Protein AF-A0A0Q6ZUS2-F1 (afdb_monomer_lite)

Radius of gyration: 20.9 Å; chains: 1; bounding box: 46×28×70 Å

Structure (mmCIF, N/CA/C/O backbone):
data_AF-A0A0Q6ZUS2-F1
#
_entry.id   AF-A0A0Q6ZUS2-F1
#
loop_
_atom_site.group_PDB
_atom_site.id
_atom_site.type_symbol
_atom_site.label_atom_id
_atom_site.label_alt_id
_atom_site.label_comp_id
_atom_site.label_asym_id
_atom_site.label_entity_id
_atom_site.label_seq_id
_atom_site.pdbx_PDB_ins_code
_atom_site.Cartn_x
_atom_site.Cartn_y
_atom_site.Cartn_z
_atom_site.occupancy
_atom_site.B_iso_or_equiv
_atom_site.auth_seq_id
_atom_site.auth_comp_id
_atom_site.auth_asym_id
_atom_site.auth_atom_id
_atom_site.pdbx_PDB_model_num
ATOM 1 N N . MET A 1 1 ? -27.053 -0.393 -24.699 1.00 38.81 1 MET A N 1
ATOM 2 C CA . MET A 1 1 ? -27.002 -0.123 -26.156 1.00 38.81 1 MET A CA 1
ATOM 3 C C . MET A 1 1 ? -26.384 -1.321 -26.871 1.00 38.81 1 MET A C 1
ATOM 5 O O . MET A 1 1 ? -25.367 -1.801 -26.380 1.00 38.81 1 MET A O 1
ATOM 9 N N . PRO A 1 2 ? -26.961 -1.830 -27.975 1.00 37.06 2 PRO A N 1
ATOM 10 C CA . PRO A 1 2 ? -26.381 -2.947 -28.718 1.00 37.06 2 PRO A CA 1
ATOM 11 C C . PRO A 1 2 ? -25.260 -2.447 -29.647 1.00 37.06 2 PRO A C 1
ATOM 13 O O . PRO A 1 2 ? -25.423 -1.448 -30.347 1.00 37.06 2 PRO A O 1
ATOM 16 N N . ARG A 1 3 ? -24.101 -3.117 -29.634 1.00 40.72 3 ARG A N 1
ATOM 17 C CA . ARG A 1 3 ? -22.933 -2.758 -30.458 1.00 40.72 3 ARG A CA 1
ATOM 18 C C . ARG A 1 3 ? -23.213 -3.073 -31.937 1.00 40.72 3 ARG A C 1
ATOM 20 O O . ARG A 1 3 ? -23.544 -4.211 -32.267 1.00 40.72 3 ARG A O 1
ATOM 27 N N . ARG A 1 4 ? -23.064 -2.085 -32.831 1.00 40.31 4 ARG A N 1
ATOM 28 C CA . ARG A 1 4 ? -23.103 -2.298 -34.291 1.00 40.31 4 ARG A CA 1
ATOM 29 C C . ARG A 1 4 ? -21.879 -3.116 -34.715 1.00 40.31 4 ARG A C 1
ATOM 31 O O . ARG A 1 4 ? -20.753 -2.709 -34.446 1.00 40.31 4 ARG A O 1
ATOM 38 N N . LYS A 1 5 ? -22.099 -4.249 -35.388 1.00 39.75 5 LYS A N 1
ATOM 39 C CA . LYS A 1 5 ? -21.041 -5.015 -36.062 1.00 39.75 5 LYS A CA 1
ATOM 40 C C . LYS A 1 5 ? -20.653 -4.276 -37.345 1.00 39.75 5 LYS A C 1
ATOM 42 O O . LYS A 1 5 ? -21.473 -4.179 -38.252 1.00 39.75 5 LYS A O 1
ATOM 47 N N . VAL A 1 6 ? -19.433 -3.751 -37.425 1.00 43.94 6 VAL A N 1
ATOM 48 C CA . VAL A 1 6 ? -18.873 -3.237 -38.684 1.00 43.94 6 VAL A CA 1
ATOM 49 C C . VAL A 1 6 ? -18.300 -4.427 -39.448 1.00 43.94 6 VAL A C 1
ATOM 51 O O . VAL A 1 6 ? -17.467 -5.159 -38.919 1.00 43.94 6 VAL A O 1
ATOM 54 N N . THR A 1 7 ? -18.799 -4.672 -40.657 1.00 37.12 7 THR A N 1
ATOM 55 C CA . THR A 1 7 ? -18.337 -5.756 -41.537 1.00 37.12 7 THR A CA 1
ATOM 56 C C . THR A 1 7 ? -17.416 -5.149 -42.590 1.00 37.12 7 THR A C 1
ATOM 58 O O . THR A 1 7 ? -17.855 -4.286 -43.345 1.00 37.12 7 THR A O 1
ATOM 61 N N . TYR A 1 8 ? -16.152 -5.570 -42.641 1.00 42.75 8 TYR A N 1
ATOM 62 C CA . TYR A 1 8 ? -15.254 -5.237 -43.751 1.00 42.75 8 TYR A CA 1
ATOM 63 C C . TYR A 1 8 ? -15.245 -6.390 -44.765 1.00 42.75 8 TYR A C 1
ATOM 65 O O . TYR A 1 8 ? -15.313 -7.552 -44.352 1.00 42.75 8 TYR A O 1
ATOM 73 N N . PRO A 1 9 ? -15.187 -6.107 -46.079 1.00 36.66 9 PRO A N 1
ATOM 74 C CA . PRO A 1 9 ? -15.181 -7.148 -47.098 1.00 36.66 9 PRO A CA 1
ATOM 75 C C . PRO A 1 9 ? -13.858 -7.926 -47.086 1.00 36.66 9 PRO A C 1
ATOM 77 O O . PRO A 1 9 ? -12.781 -7.354 -46.919 1.00 36.66 9 PRO A O 1
ATOM 80 N N . ALA A 1 10 ? -13.947 -9.243 -47.274 1.00 45.72 10 ALA A N 1
ATOM 81 C CA . ALA A 1 10 ? -12.791 -10.127 -47.370 1.00 45.72 10 ALA A CA 1
ATOM 82 C C . ALA A 1 10 ? -11.994 -9.846 -48.657 1.00 45.72 10 ALA A C 1
ATOM 84 O O . ALA A 1 10 ? -12.558 -9.851 -49.751 1.00 45.72 10 ALA A O 1
ATOM 85 N N . VAL A 1 11 ? -10.679 -9.644 -48.540 1.00 47.72 11 VAL A N 1
ATOM 86 C CA . VAL A 1 11 ? -9.771 -9.579 -49.694 1.00 47.72 11 VAL A CA 1
ATOM 87 C C . VAL A 1 11 ? -9.253 -10.989 -49.967 1.00 47.72 11 VAL A C 1
ATOM 89 O O . VAL A 1 11 ? -8.512 -11.556 -49.166 1.00 47.72 11 VAL A O 1
ATOM 92 N N . VAL A 1 12 ? -9.665 -11.574 -51.091 1.00 42.97 12 VAL A N 1
ATOM 93 C CA . VAL A 1 12 ? -9.244 -12.918 -51.503 1.00 42.97 12 VAL A CA 1
ATOM 94 C C . VAL A 1 12 ? -7.899 -12.820 -52.224 1.00 42.97 12 VAL A C 1
ATOM 96 O O . VAL A 1 12 ? -7.842 -12.473 -53.401 1.00 42.97 12 VAL A O 1
ATOM 99 N N . ALA A 1 13 ? -6.809 -13.149 -51.532 1.00 44.03 13 ALA A N 1
ATOM 100 C CA . ALA A 1 13 ? -5.510 -13.386 -52.153 1.00 44.03 13 ALA A CA 1
ATOM 101 C C . ALA A 1 13 ? -5.221 -14.895 -52.151 1.00 44.03 13 ALA A C 1
ATOM 103 O O . ALA A 1 13 ? -5.004 -15.492 -51.105 1.00 44.03 13 ALA A O 1
ATOM 104 N N . LYS A 1 14 ? -5.289 -15.493 -53.348 1.00 49.94 14 LYS A N 1
ATOM 105 C CA . LYS A 1 14 ? -4.802 -16.828 -53.747 1.00 49.94 14 LYS A CA 1
ATOM 106 C C . LYS A 1 14 ? -4.610 -17.865 -52.619 1.00 49.94 14 LYS A C 1
ATOM 108 O O . LYS A 1 14 ? -3.542 -17.974 -52.032 1.00 49.94 14 LYS A O 1
ATOM 113 N N . GLY A 1 15 ? -5.609 -18.735 -52.462 1.00 48.75 15 GLY A N 1
ATOM 114 C CA . GLY A 1 15 ? -5.396 -20.144 -52.102 1.00 48.75 15 GLY A CA 1
ATOM 115 C C . GLY A 1 15 ? -5.314 -20.516 -50.622 1.00 48.75 15 GLY A C 1
ATOM 116 O O . GLY A 1 15 ? -5.390 -21.705 -50.327 1.00 48.75 15 GLY A O 1
ATOM 117 N N . THR A 1 16 ? -5.256 -19.559 -49.697 1.00 47.31 16 THR A N 1
ATOM 118 C CA . THR A 1 16 ? -5.258 -19.858 -48.256 1.00 47.31 16 THR A CA 1
ATOM 119 C C . THR A 1 16 ? -6.341 -19.040 -47.564 1.00 47.31 16 THR A C 1
ATOM 121 O O . THR A 1 16 ? -6.352 -17.814 -47.642 1.00 47.31 16 THR A O 1
ATOM 124 N N . VAL A 1 17 ? -7.283 -19.712 -46.897 1.00 44.56 17 VAL A N 1
ATOM 125 C CA . VAL A 1 17 ? -8.293 -19.046 -46.065 1.00 44.56 17 VAL A CA 1
ATOM 126 C C . VAL A 1 17 ? -7.604 -18.548 -44.795 1.00 44.56 17 VAL A C 1
ATOM 128 O O . VAL A 1 17 ? -7.441 -19.295 -43.835 1.00 44.56 17 VAL A O 1
ATOM 131 N N . THR A 1 18 ? -7.188 -17.285 -44.782 1.00 45.22 18 THR A N 1
ATOM 132 C CA . THR A 1 18 ? -6.753 -16.618 -43.551 1.00 45.22 18 THR A CA 1
ATOM 133 C C . THR A 1 18 ? -7.994 -16.093 -42.842 1.00 45.22 18 THR A C 1
ATOM 135 O O . THR A 1 18 ? -8.557 -15.075 -43.237 1.00 45.22 18 THR A O 1
ATOM 138 N N . ILE A 1 19 ? -8.452 -16.803 -41.812 1.00 52.16 19 ILE A N 1
ATOM 139 C CA . ILE A 1 19 ? -9.479 -16.291 -40.899 1.00 52.16 19 ILE A CA 1
ATOM 140 C C . ILE A 1 19 ? -8.796 -15.226 -40.027 1.00 52.16 19 ILE A C 1
ATOM 142 O O . ILE A 1 19 ? -7.888 -15.580 -39.273 1.00 52.16 19 ILE A O 1
ATOM 146 N N . PRO A 1 20 ? -9.167 -13.934 -40.102 1.00 44.09 20 PRO A N 1
ATOM 147 C CA . PRO A 1 20 ? -8.607 -12.945 -39.196 1.00 44.09 20 PRO A CA 1
ATOM 148 C C . PRO A 1 20 ? -9.150 -13.225 -37.792 1.00 44.09 20 PRO A C 1
ATOM 150 O O . PRO A 1 20 ? -10.345 -13.082 -37.529 1.00 44.09 20 PRO A O 1
ATOM 153 N N . MET A 1 21 ? -8.267 -13.655 -36.891 1.00 43.50 21 MET A N 1
ATOM 154 C CA . MET A 1 21 ? -8.553 -13.705 -35.462 1.00 43.50 21 MET A CA 1
ATOM 155 C C . MET A 1 21 ? -8.947 -12.296 -35.012 1.00 43.50 21 MET A C 1
ATOM 157 O O . MET A 1 21 ? -8.154 -11.362 -35.103 1.00 43.50 21 MET A O 1
ATOM 161 N N . MET A 1 22 ? -10.187 -12.135 -34.548 1.00 44.47 22 MET A N 1
ATOM 162 C CA . MET A 1 22 ? -10.619 -10.925 -33.857 1.00 44.47 22 MET A CA 1
ATOM 163 C C . MET A 1 22 ? -9.768 -10.771 -32.594 1.00 44.47 22 MET A C 1
ATOM 165 O O . MET A 1 22 ? -9.993 -11.457 -31.599 1.00 44.47 22 MET A O 1
ATOM 169 N N . HIS A 1 23 ? -8.786 -9.879 -32.618 1.00 41.81 23 HIS A N 1
ATOM 170 C CA . HIS A 1 23 ? -8.201 -9.356 -31.393 1.00 41.81 23 HIS A CA 1
ATOM 171 C C . HIS A 1 23 ? -8.954 -8.082 -31.039 1.00 41.81 23 HIS A C 1
ATOM 173 O O . HIS A 1 23 ? -8.892 -7.069 -31.728 1.00 41.81 23 HIS A O 1
ATOM 179 N N . SER A 1 24 ? -9.754 -8.188 -29.982 1.00 43.47 24 SER A N 1
ATOM 180 C CA . SER A 1 24 ? -10.349 -7.042 -29.316 1.00 43.47 24 SER A CA 1
ATOM 181 C C . SER A 1 24 ? -9.221 -6.268 -28.637 1.00 43.47 24 SER A C 1
ATOM 183 O O . SER A 1 24 ? -8.763 -6.666 -27.571 1.00 43.47 24 SER A O 1
ATOM 185 N N . GLU A 1 25 ? -8.772 -5.159 -29.226 1.00 45.97 25 GLU A N 1
ATOM 186 C CA . GLU A 1 25 ? -7.827 -4.202 -28.615 1.00 45.97 25 GLU A CA 1
ATOM 187 C C . GLU A 1 25 ? -8.452 -3.407 -27.442 1.00 45.97 25 GLU A C 1
ATOM 189 O O . GLU A 1 25 ? -8.115 -2.254 -27.196 1.00 45.97 25 GLU A O 1
ATOM 194 N N . SER A 1 26 ? -9.386 -4.006 -26.696 1.00 47.47 26 SER A N 1
ATOM 195 C CA . SER A 1 26 ? -10.053 -3.379 -25.549 1.00 47.47 26 SER A CA 1
ATOM 196 C C . SER A 1 26 ? -9.791 -4.060 -24.207 1.00 47.47 26 SER A C 1
ATOM 198 O O . SER A 1 26 ? -10.501 -3.744 -23.261 1.00 47.47 26 SER A O 1
ATOM 200 N N . ASP A 1 27 ? -8.811 -4.961 -24.104 1.00 45.38 27 ASP A N 1
ATOM 201 C CA . ASP A 1 27 ? -8.457 -5.628 -22.842 1.00 45.38 27 ASP A CA 1
ATOM 202 C C . ASP A 1 27 ? -6.946 -5.548 -22.576 1.00 45.38 27 ASP A C 1
ATOM 204 O O . ASP A 1 27 ? -6.287 -6.536 -22.272 1.00 45.38 27 ASP A O 1
ATOM 208 N N . THR A 1 28 ? -6.362 -4.348 -22.631 1.00 42.94 28 THR A N 1
ATOM 209 C CA . THR A 1 28 ? -4.995 -4.074 -22.131 1.00 42.94 28 THR A CA 1
ATOM 210 C C . THR A 1 28 ? -4.883 -4.156 -20.599 1.00 42.94 28 THR A C 1
ATOM 212 O O . THR A 1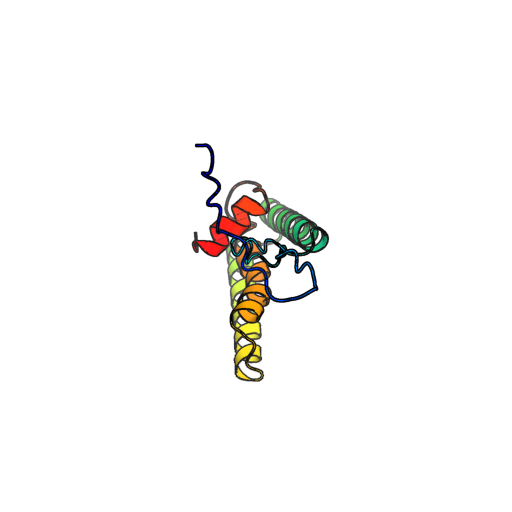 28 ? -4.061 -3.488 -19.976 1.00 42.94 28 THR A O 1
ATOM 215 N N . MET A 1 29 ? -5.704 -4.995 -19.974 1.00 46.50 29 MET A N 1
ATOM 216 C CA . MET A 1 29 ? -5.495 -5.492 -18.630 1.00 46.50 29 MET A CA 1
ATOM 217 C C . MET A 1 29 ? -4.663 -6.768 -18.783 1.00 46.50 29 MET A C 1
ATOM 219 O O . MET A 1 29 ? -5.160 -7.775 -19.279 1.00 46.50 29 MET A O 1
ATOM 223 N N . ASN A 1 30 ? -3.410 -6.770 -18.321 1.00 51.28 30 ASN A N 1
ATOM 224 C CA . ASN A 1 30 ? -2.873 -8.028 -17.811 1.00 51.28 30 ASN A CA 1
ATOM 225 C C . ASN A 1 30 ? -3.727 -8.319 -16.580 1.00 51.28 30 ASN A C 1
ATOM 227 O O . ASN A 1 30 ? -3.457 -7.767 -15.515 1.00 51.28 30 ASN A O 1
ATOM 231 N N . THR A 1 31 ? -4.845 -9.029 -16.770 1.00 49.31 31 THR A N 1
ATOM 232 C CA . THR A 1 31 ? -5.663 -9.575 -15.688 1.00 49.31 31 THR A CA 1
ATOM 233 C C . THR A 1 31 ? -4.655 -10.234 -14.782 1.00 49.31 31 THR A C 1
ATOM 235 O O . THR A 1 31 ? -4.070 -11.249 -15.168 1.00 49.31 31 THR A O 1
ATOM 238 N N . ALA A 1 32 ? -4.370 -9.603 -13.642 1.00 54.44 32 ALA A N 1
ATOM 239 C CA . ALA A 1 32 ? -3.625 -10.239 -12.584 1.00 54.44 32 ALA A CA 1
ATOM 240 C C . ALA A 1 32 ? -4.249 -11.625 -12.491 1.00 54.44 32 ALA A C 1
ATOM 242 O O . ALA A 1 32 ? -5.468 -11.733 -12.370 1.00 54.44 32 ALA A O 1
ATOM 243 N N . ASN A 1 33 ? -3.454 -12.663 -12.757 1.00 71.62 33 ASN A N 1
AT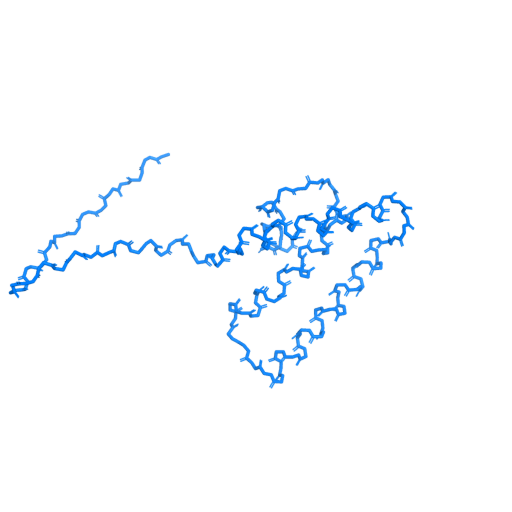OM 244 C CA . ASN A 1 33 ? -3.906 -14.048 -12.704 1.00 71.62 33 ASN A CA 1
ATOM 245 C C . ASN A 1 33 ? -4.909 -14.161 -11.537 1.00 71.62 33 ASN A C 1
ATOM 247 O O . ASN A 1 33 ? -4.556 -13.658 -10.475 1.00 71.62 33 ASN A O 1
ATOM 251 N N . PRO A 1 34 ? -6.133 -14.709 -11.682 1.00 81.62 34 PRO A N 1
ATOM 252 C CA . PRO A 1 34 ? -7.152 -14.667 -10.622 1.00 81.62 34 PRO A CA 1
ATOM 253 C C . PRO A 1 34 ? -6.641 -15.064 -9.222 1.00 81.62 34 PRO A C 1
ATOM 255 O O . PRO A 1 34 ? -7.165 -14.618 -8.204 1.00 81.62 34 PRO A O 1
ATOM 258 N N . GLN A 1 35 ? -5.564 -15.852 -9.166 1.00 86.31 35 GLN A N 1
ATOM 259 C CA . GLN A 1 35 ? -4.784 -16.135 -7.959 1.00 86.31 35 GLN A CA 1
ATOM 260 C C . GLN A 1 35 ? -4.185 -14.883 -7.284 1.00 86.31 35 GLN A C 1
ATOM 262 O O . GLN A 1 35 ? -4.295 -14.734 -6.071 1.00 86.31 35 GLN A O 1
ATOM 267 N N . LEU A 1 36 ? -3.570 -13.981 -8.048 1.00 89.88 36 LEU A N 1
ATOM 268 C CA . LEU A 1 36 ? -3.080 -12.679 -7.597 1.00 89.88 36 LEU A CA 1
ATOM 269 C C . LEU A 1 36 ? -4.223 -11.763 -7.151 1.00 89.88 36 LEU A C 1
ATOM 271 O O . LEU A 1 36 ? -4.090 -11.123 -6.114 1.00 89.88 36 LEU A O 1
ATOM 275 N N . GLU A 1 37 ? -5.357 -11.732 -7.863 1.00 90.75 37 GLU A N 1
ATOM 276 C CA . GLU A 1 37 ? -6.531 -10.966 -7.403 1.00 90.75 37 GLU A CA 1
ATOM 277 C C . GLU A 1 37 ? -6.991 -11.454 -6.022 1.00 90.75 37 GLU A C 1
ATOM 279 O O . GLU A 1 37 ? -7.168 -10.657 -5.098 1.00 90.75 37 GLU A O 1
ATOM 284 N N . GLY A 1 38 ? -7.112 -12.776 -5.857 1.00 93.12 38 GLY A N 1
ATOM 285 C CA . GLY A 1 38 ? -7.428 -13.400 -4.574 1.00 93.12 38 GLY A CA 1
ATOM 286 C C . GLY A 1 38 ? -6.387 -13.097 -3.494 1.00 93.12 38 GLY A C 1
ATOM 287 O O . GLY A 1 38 ? -6.756 -12.793 -2.360 1.00 93.12 38 GLY A O 1
ATOM 288 N N . LEU A 1 39 ? -5.096 -13.113 -3.842 1.00 94.50 39 LEU A N 1
ATOM 289 C CA . LEU A 1 39 ? -4.006 -12.784 -2.923 1.00 94.50 39 LEU A CA 1
ATOM 290 C C . LEU A 1 39 ? -4.082 -11.328 -2.444 1.00 94.50 39 LEU A C 1
ATOM 292 O O . LEU A 1 39 ? -3.950 -11.075 -1.249 1.00 94.50 39 LEU A O 1
ATOM 296 N N . TYR A 1 40 ? -4.342 -10.372 -3.338 1.00 93.31 40 TYR A N 1
ATOM 297 C CA . TYR A 1 40 ? -4.472 -8.960 -2.969 1.00 93.31 40 TYR A CA 1
ATOM 298 C C . TYR A 1 40 ? -5.682 -8.709 -2.072 1.00 93.31 40 TYR A C 1
ATOM 300 O O . T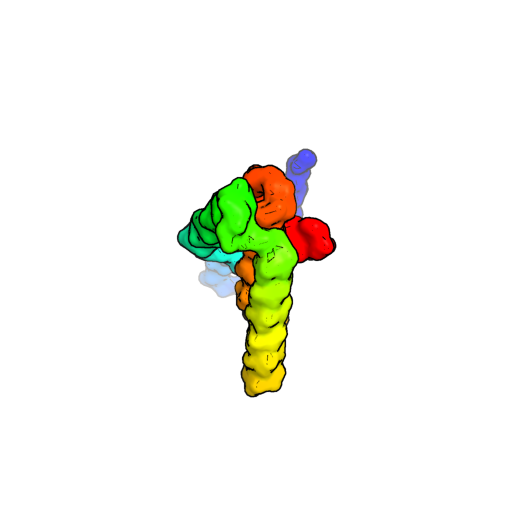YR A 1 40 ? -5.584 -7.952 -1.106 1.00 93.31 40 TYR A O 1
ATOM 308 N N . LEU A 1 41 ? -6.803 -9.385 -2.335 1.00 94.81 41 LEU A N 1
ATOM 309 C CA . LEU A 1 41 ? -7.973 -9.321 -1.463 1.00 94.81 41 LEU A CA 1
ATOM 310 C C . LEU A 1 41 ? -7.698 -9.931 -0.086 1.00 94.81 41 LEU A C 1
ATOM 312 O O . LEU A 1 41 ? -8.067 -9.334 0.925 1.00 94.81 41 LEU A O 1
ATOM 316 N N . ALA A 1 42 ? -7.019 -11.079 -0.029 1.00 97.00 42 ALA A N 1
ATOM 317 C CA . ALA A 1 42 ? -6.648 -11.714 1.231 1.00 97.00 42 ALA A CA 1
ATOM 318 C C . ALA A 1 42 ? -5.716 -10.817 2.061 1.00 97.00 42 ALA A C 1
ATOM 320 O O . ALA A 1 42 ? -5.962 -10.605 3.248 1.00 97.00 42 ALA A O 1
ATOM 321 N N . LEU A 1 43 ? -4.690 -10.233 1.436 1.00 96.62 43 LEU A N 1
ATOM 322 C CA . LEU A 1 43 ? -3.776 -9.300 2.098 1.00 96.62 43 LEU A CA 1
ATOM 323 C C . LEU A 1 43 ? -4.497 -8.033 2.569 1.00 96.62 43 LEU A C 1
ATOM 325 O O . LEU A 1 43 ? -4.324 -7.631 3.716 1.00 96.62 43 LEU A O 1
ATOM 329 N N . SER A 1 44 ? -5.354 -7.443 1.733 1.00 96.06 44 SER A N 1
ATOM 330 C CA . SER A 1 44 ? -6.158 -6.272 2.105 1.00 96.06 44 SER A CA 1
ATOM 331 C C . SER A 1 44 ? -7.064 -6.560 3.310 1.00 96.06 44 SER A C 1
ATOM 333 O O . SER A 1 44 ? -7.126 -5.766 4.250 1.00 96.06 44 SER A O 1
ATOM 335 N N . ALA A 1 45 ? -7.702 -7.735 3.349 1.00 96.50 45 ALA A N 1
ATOM 336 C CA . AL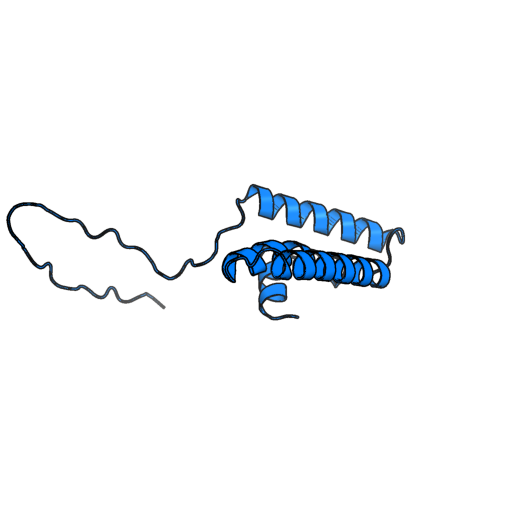A A 1 45 ? -8.516 -8.160 4.486 1.00 96.50 45 ALA A CA 1
ATOM 337 C C . ALA A 1 45 ? -7.690 -8.334 5.773 1.00 96.50 45 ALA A C 1
ATOM 339 O O . ALA A 1 45 ? -8.130 -7.910 6.844 1.00 96.50 45 ALA A O 1
ATOM 340 N N . LEU A 1 46 ? -6.488 -8.915 5.682 1.00 97.31 46 LEU A N 1
ATOM 341 C CA . LEU A 1 46 ? -5.574 -9.043 6.822 1.00 97.31 46 LEU A CA 1
ATOM 342 C C . LEU A 1 46 ? -5.126 -7.674 7.342 1.00 97.31 46 LEU A C 1
ATOM 344 O O . LEU A 1 46 ? -5.207 -7.424 8.542 1.00 97.31 46 LEU A O 1
ATOM 348 N N . VAL A 1 47 ? -4.705 -6.775 6.449 1.00 96.62 47 VAL A N 1
ATOM 349 C CA . VAL A 1 47 ? -4.275 -5.410 6.794 1.00 96.62 47 VAL A CA 1
ATOM 350 C C . VAL A 1 47 ? -5.389 -4.645 7.491 1.00 96.62 47 VAL A C 1
ATOM 352 O O . VAL A 1 47 ? -5.192 -4.109 8.580 1.00 96.62 47 VAL A O 1
ATOM 355 N N . ARG A 1 48 ? -6.592 -4.675 6.922 1.00 95.69 48 ARG A N 1
ATOM 356 C CA . ARG A 1 48 ? -7.781 -4.087 7.533 1.00 95.69 48 ARG A CA 1
ATOM 357 C C . ARG A 1 48 ? -8.048 -4.646 8.925 1.00 95.69 48 ARG A C 1
ATOM 359 O O . ARG A 1 48 ? -8.292 -3.879 9.846 1.00 95.69 48 ARG A O 1
ATOM 366 N N . GLN A 1 49 ? -7.964 -5.963 9.096 1.00 97.00 49 GLN A N 1
ATOM 367 C CA . GLN A 1 49 ? -8.187 -6.594 10.393 1.00 97.00 49 GLN A CA 1
ATOM 368 C C . GLN A 1 49 ? -7.126 -6.190 11.426 1.00 97.00 49 GLN A C 1
ATOM 370 O O . GLN A 1 49 ? -7.455 -6.021 12.600 1.00 97.00 49 GLN A O 1
ATOM 375 N N . MET A 1 50 ? -5.867 -6.011 11.012 1.00 97.00 50 MET A N 1
ATOM 376 C CA . MET A 1 50 ? -4.811 -5.475 11.878 1.00 97.00 50 MET A CA 1
ATOM 377 C C . MET A 1 50 ? -5.113 -4.031 12.294 1.00 97.00 50 MET A C 1
ATOM 379 O O . MET A 1 50 ? -4.960 -3.707 13.471 1.00 97.00 50 MET A O 1
ATOM 383 N N . ILE A 1 51 ? -5.622 -3.203 11.376 1.00 95.81 51 ILE A N 1
ATOM 384 C CA . ILE A 1 51 ? -6.027 -1.819 11.664 1.00 95.81 51 ILE A CA 1
ATOM 385 C C . ILE A 1 51 ? -7.212 -1.767 12.623 1.00 95.81 51 ILE A C 1
ATOM 387 O O . ILE A 1 51 ? -7.146 -1.101 13.652 1.00 95.81 51 ILE A O 1
ATOM 391 N N . THR A 1 52 ? -8.275 -2.526 12.350 1.00 94.62 52 THR A N 1
ATOM 392 C CA . THR A 1 52 ? -9.456 -2.597 13.223 1.00 94.62 52 THR A CA 1
ATOM 393 C C . THR A 1 52 ? -9.103 -3.060 14.638 1.00 94.62 52 THR A C 1
ATOM 395 O O . THR A 1 52 ? -9.746 -2.651 15.601 1.00 94.62 52 THR A O 1
ATOM 398 N N . ARG A 1 53 ? -8.070 -3.897 14.787 1.00 96.38 53 ARG A N 1
ATOM 399 C CA . ARG A 1 53 ? -7.579 -4.379 16.087 1.00 96.38 53 ARG A CA 1
ATOM 400 C C . ARG A 1 53 ? -6.549 -3.459 16.747 1.00 96.38 53 ARG A C 1
ATOM 402 O O . ARG A 1 53 ? -6.109 -3.775 17.847 1.00 96.38 53 ARG A O 1
ATOM 409 N N . GLY A 1 54 ? -6.152 -2.365 16.096 1.00 96.19 54 GLY A N 1
ATOM 410 C CA . GLY A 1 54 ? -5.134 -1.439 16.598 1.00 96.19 54 GLY A CA 1
ATOM 411 C C . GLY A 1 54 ? -3.706 -1.995 16.582 1.00 96.19 54 GLY A C 1
ATOM 412 O O . GLY A 1 54 ? -2.842 -1.457 17.262 1.00 96.19 54 GLY A O 1
ATOM 413 N N . VAL A 1 55 ? -3.452 -3.075 15.834 1.00 97.62 55 VAL A N 1
ATOM 414 C CA . VAL A 1 55 ? -2.110 -3.667 15.665 1.00 97.62 55 VAL A CA 1
ATOM 415 C C . VAL A 1 55 ? -1.268 -2.848 14.684 1.00 97.62 55 VAL A C 1
ATOM 417 O O . VAL A 1 55 ? -0.048 -2.807 14.802 1.00 97.62 55 VAL A O 1
ATOM 420 N N . LEU A 1 56 ? -1.924 -2.208 13.718 1.00 96.62 56 LEU A N 1
ATOM 421 C CA . LEU A 1 56 ? -1.317 -1.356 12.701 1.00 96.62 56 LEU A CA 1
ATOM 422 C C . LEU A 1 56 ? -2.128 -0.062 12.612 1.00 96.62 56 LEU A C 1
ATOM 424 O O . LEU A 1 56 ? -3.355 -0.128 12.581 1.00 96.62 56 LEU A O 1
ATOM 428 N N . SER A 1 57 ? -1.490 1.106 12.561 1.00 96.31 57 SER A N 1
ATOM 429 C CA . SER A 1 57 ? -2.210 2.346 12.256 1.00 96.31 57 SER A CA 1
ATOM 430 C C . SER A 1 57 ? -2.294 2.571 10.742 1.00 96.31 57 SER A C 1
ATOM 432 O O . SER A 1 57 ? -1.488 2.050 9.969 1.00 96.31 57 SER A O 1
ATOM 434 N N . GLN A 1 58 ? -3.276 3.359 10.293 1.00 95.00 58 GLN A N 1
ATOM 435 C CA . GLN A 1 58 ? -3.351 3.753 8.881 1.00 95.00 58 GLN A CA 1
ATOM 436 C C . GLN A 1 58 ? -2.123 4.582 8.461 1.00 95.00 58 GLN A C 1
ATOM 438 O O . GLN A 1 58 ? -1.669 4.457 7.328 1.00 95.00 58 GLN A O 1
ATOM 443 N N . GLU A 1 59 ? -1.569 5.381 9.374 1.00 96.25 59 GLU A N 1
ATOM 444 C CA . GLU A 1 59 ? -0.360 6.177 9.139 1.00 96.25 59 GLU A CA 1
ATOM 445 C C . GLU A 1 59 ? 0.871 5.283 8.939 1.00 96.25 59 GLU A C 1
ATOM 447 O O . GLU A 1 59 ? 1.601 5.458 7.965 1.00 96.25 59 GLU A O 1
ATOM 452 N N . ASP A 1 60 ? 1.046 4.262 9.784 1.00 97.25 60 ASP A N 1
ATOM 453 C CA . ASP A 1 60 ? 2.138 3.290 9.647 1.00 97.25 60 ASP A CA 1
ATOM 454 C C . ASP A 1 60 ? 2.024 2.495 8.341 1.00 97.25 60 ASP A C 1
ATOM 456 O O . ASP A 1 60 ? 3.029 2.226 7.680 1.00 97.25 60 ASP A O 1
ATOM 460 N N . LEU A 1 61 ? 0.798 2.132 7.942 1.00 96.75 61 LEU A N 1
ATOM 461 C CA . LEU A 1 61 ? 0.551 1.479 6.658 1.00 96.75 61 LEU A CA 1
ATOM 462 C C . LEU A 1 61 ? 0.940 2.392 5.489 1.00 96.75 61 LEU A C 1
ATOM 464 O O . LEU A 1 61 ? 1.639 1.946 4.580 1.00 96.75 61 LEU A O 1
ATOM 468 N N . ASP A 1 62 ? 0.498 3.651 5.504 1.00 96.06 62 ASP A N 1
ATOM 469 C CA . ASP A 1 62 ? 0.813 4.618 4.450 1.00 96.06 62 ASP A CA 1
ATOM 470 C C . ASP A 1 62 ? 2.332 4.861 4.361 1.00 96.06 62 ASP A C 1
ATOM 472 O O . ASP A 1 62 ? 2.889 4.863 3.260 1.00 96.06 62 ASP A O 1
ATOM 476 N N . ALA A 1 63 ? 3.026 4.964 5.500 1.00 97.38 63 ALA A N 1
ATOM 477 C CA . ALA A 1 63 ? 4.482 5.086 5.556 1.00 97.38 63 ALA A CA 1
ATOM 478 C C . ALA A 1 63 ? 5.196 3.844 4.990 1.00 97.38 63 ALA A C 1
ATOM 480 O O . ALA A 1 63 ? 6.109 3.971 4.169 1.00 97.38 63 ALA A O 1
ATOM 481 N N . ALA A 1 64 ? 4.750 2.640 5.361 1.00 97.19 64 ALA A N 1
ATOM 482 C CA . ALA A 1 64 ? 5.309 1.393 4.844 1.00 97.19 64 ALA A CA 1
ATOM 483 C C . ALA A 1 64 ? 5.110 1.252 3.324 1.00 97.19 64 ALA A C 1
ATOM 485 O O . ALA A 1 64 ? 6.018 0.818 2.612 1.00 97.19 64 ALA A O 1
ATOM 486 N N . MET A 1 65 ? 3.943 1.646 2.800 1.00 97.25 65 MET A N 1
ATOM 487 C CA . MET A 1 65 ? 3.672 1.621 1.358 1.00 97.25 65 MET A CA 1
ATOM 488 C C . MET A 1 65 ? 4.482 2.680 0.601 1.00 97.25 65 MET A C 1
ATOM 490 O O . MET A 1 65 ? 4.977 2.396 -0.491 1.00 97.25 65 MET A O 1
ATOM 494 N N . ALA A 1 66 ? 4.686 3.866 1.180 1.00 97.06 66 ALA A N 1
ATOM 495 C CA . ALA A 1 66 ? 5.566 4.886 0.610 1.00 97.06 66 ALA A CA 1
ATOM 496 C C . ALA A 1 66 ? 7.021 4.394 0.521 1.00 97.06 66 ALA A C 1
ATOM 498 O O . ALA A 1 66 ? 7.656 4.532 -0.525 1.00 97.06 66 ALA A O 1
ATOM 499 N N . GLN A 1 67 ? 7.520 3.735 1.570 1.00 98.06 67 GLN A N 1
ATOM 500 C CA . GLN A 1 67 ? 8.852 3.131 1.571 1.00 98.06 67 GLN A CA 1
ATOM 501 C C . GLN A 1 67 ? 8.980 2.021 0.514 1.00 98.06 67 GLN A C 1
ATOM 503 O O . GLN A 1 67 ? 9.963 1.976 -0.226 1.00 98.06 67 GLN A O 1
ATOM 508 N N . ALA A 1 68 ? 7.987 1.131 0.407 1.00 97.81 68 ALA A N 1
ATOM 509 C CA . ALA A 1 68 ? 7.978 0.073 -0.606 1.00 97.81 68 ALA A CA 1
ATOM 510 C C . ALA A 1 68 ? 7.968 0.648 -2.032 1.00 97.81 68 ALA A C 1
ATOM 512 O O . ALA A 1 68 ? 8.660 0.142 -2.920 1.00 97.81 68 ALA A O 1
ATOM 513 N N . ARG A 1 69 ? 7.219 1.736 -2.250 1.00 97.00 69 ARG A N 1
ATOM 514 C CA . ARG A 1 69 ? 7.208 2.459 -3.522 1.00 97.00 69 ARG A CA 1
ATOM 515 C C . ARG A 1 69 ? 8.586 3.020 -3.856 1.00 97.00 69 ARG A C 1
ATOM 517 O O . ARG A 1 69 ? 9.057 2.820 -4.971 1.00 97.00 69 ARG A O 1
ATOM 524 N N . GLU A 1 70 ? 9.230 3.698 -2.910 1.00 97.12 70 GLU A N 1
ATOM 525 C CA . GLU A 1 70 ? 10.561 4.270 -3.117 1.00 97.12 70 GLU A CA 1
ATOM 526 C C . GLU A 1 70 ? 11.576 3.188 -3.509 1.00 97.12 70 GLU A C 1
ATOM 528 O O . GLU A 1 70 ? 12.338 3.370 -4.457 1.00 97.12 70 GLU A O 1
ATOM 533 N N . GLN A 1 71 ? 11.542 2.032 -2.841 1.00 96.62 71 GLN A N 1
ATOM 534 C CA . GLN A 1 71 ? 12.400 0.892 -3.175 1.00 96.62 71 GLN A CA 1
ATOM 535 C C . GLN A 1 71 ? 12.168 0.392 -4.607 1.00 96.62 71 GLN A C 1
ATOM 537 O O . GLN A 1 71 ? 13.134 0.169 -5.339 1.00 96.62 71 GLN A O 1
ATOM 542 N N . ALA A 1 72 ? 10.908 0.270 -5.036 1.00 94.81 72 ALA A N 1
ATOM 543 C CA . ALA A 1 72 ? 10.583 -0.095 -6.414 1.00 94.81 72 ALA A CA 1
ATOM 544 C C . ALA A 1 72 ? 11.082 0.959 -7.419 1.00 94.81 72 ALA A C 1
ATOM 546 O O . ALA A 1 72 ? 11.643 0.619 -8.456 1.00 94.81 72 ALA A O 1
ATOM 547 N N . GLU A 1 73 ? 10.938 2.249 -7.106 1.00 93.88 73 GLU A N 1
ATOM 548 C CA . GLU A 1 73 ? 11.419 3.335 -7.964 1.00 93.88 73 GLU A CA 1
ATOM 549 C C . GLU A 1 73 ? 12.952 3.382 -8.061 1.00 93.88 73 GLU A C 1
ATOM 551 O O . GLU A 1 73 ? 13.483 3.674 -9.134 1.00 93.88 73 GLU A O 1
ATOM 556 N N . VAL A 1 74 ? 13.676 3.071 -6.979 1.00 94.44 74 VAL A N 1
ATOM 557 C CA . VAL A 1 74 ? 15.139 2.888 -7.005 1.00 94.44 74 VAL A CA 1
ATOM 558 C C . VAL A 1 74 ? 15.519 1.771 -7.979 1.00 94.44 74 VAL A C 1
ATOM 560 O O . VAL A 1 74 ? 16.402 1.981 -8.812 1.00 94.44 74 VAL A O 1
ATOM 563 N N . ASP A 1 75 ? 14.836 0.626 -7.918 1.00 91.31 75 ASP A N 1
ATOM 564 C CA . ASP A 1 75 ? 15.086 -0.518 -8.804 1.00 91.31 75 ASP A CA 1
ATOM 565 C C . ASP A 1 75 ? 14.768 -0.197 -10.274 1.00 91.31 75 ASP A C 1
ATOM 567 O O . ASP A 1 75 ? 15.538 -0.506 -11.180 1.00 91.31 75 ASP A O 1
ATOM 571 N N . PHE A 1 76 ? 13.694 0.552 -10.542 1.00 92.38 76 PHE A N 1
ATOM 572 C CA . PHE A 1 76 ? 13.388 0.993 -11.907 1.00 92.38 76 PHE A CA 1
ATOM 573 C C . PHE A 1 76 ? 14.451 1.931 -12.489 1.00 92.38 76 PHE A C 1
ATOM 575 O O . PHE A 1 76 ? 14.611 1.979 -13.710 1.00 92.38 76 PHE A O 1
ATOM 582 N N . ARG A 1 77 ? 15.151 2.706 -11.647 1.00 88.88 77 ARG A N 1
ATOM 583 C CA . ARG A 1 77 ? 16.251 3.576 -12.091 1.00 88.88 77 ARG A CA 1
ATOM 584 C C . ARG A 1 77 ? 17.505 2.778 -12.437 1.00 88.88 77 ARG A C 1
ATOM 586 O O . ARG A 1 77 ? 18.207 3.163 -13.369 1.00 88.88 77 ARG A O 1
ATOM 593 N N . SER A 1 78 ? 17.794 1.700 -11.705 1.00 87.81 78 SER A N 1
ATOM 594 C CA . SER A 1 78 ? 18.949 0.833 -11.974 1.00 87.81 78 SER A CA 1
ATOM 595 C C . SER A 1 78 ? 18.696 -0.133 -13.139 1.00 87.81 78 SER A C 1
ATOM 597 O O . SER A 1 78 ? 19.626 -0.440 -13.882 1.00 87.81 78 SER A O 1
ATOM 599 N N . SER A 1 79 ? 17.446 -0.567 -13.335 1.00 85.25 79 SER A N 1
ATOM 600 C CA . SER A 1 79 ? 17.018 -1.472 -14.405 1.00 85.25 79 SER A CA 1
ATOM 601 C C . SER A 1 79 ? 15.681 -1.008 -15.010 1.00 85.25 79 SER A C 1
ATOM 603 O O . SER A 1 79 ? 14.604 -1.381 -14.532 1.00 85.25 79 SER A O 1
ATOM 605 N N . PRO A 1 80 ? 15.705 -0.163 -16.061 1.00 80.62 80 PRO A N 1
ATOM 606 C CA . PRO A 1 80 ? 14.487 0.404 -16.628 1.00 80.62 80 PRO A CA 1
ATOM 607 C C . PRO A 1 80 ? 13.549 -0.658 -17.209 1.00 80.62 80 PRO A C 1
ATOM 609 O O . PRO A 1 80 ? 13.811 -1.260 -18.248 1.00 80.62 80 PRO A O 1
ATOM 612 N N . LEU A 1 81 ? 12.399 -0.841 -16.565 1.00 82.06 81 LEU A N 1
ATOM 613 C CA . LEU A 1 81 ? 11.304 -1.665 -17.076 1.00 82.06 81 LEU A CA 1
ATOM 614 C C . LEU A 1 81 ? 10.423 -0.886 -18.073 1.00 82.06 81 LEU A C 1
ATOM 616 O O . LEU A 1 81 ? 10.376 0.341 -18.020 1.00 82.06 81 LEU A O 1
ATOM 620 N N . PRO A 1 82 ? 9.658 -1.547 -18.958 1.00 85.88 82 PRO A N 1
ATOM 621 C CA . PRO A 1 82 ? 8.562 -0.897 -19.677 1.00 85.88 82 PRO A CA 1
ATOM 622 C C . PRO A 1 82 ? 7.502 -0.334 -18.715 1.00 85.88 82 PRO A C 1
ATOM 624 O O . PRO A 1 82 ? 7.289 -0.876 -17.629 1.00 85.88 82 PRO A O 1
ATOM 627 N N . ASP A 1 83 ? 6.771 0.706 -19.129 1.00 81.31 83 ASP A N 1
ATOM 628 C CA . ASP A 1 83 ? 5.754 1.361 -18.284 1.00 81.31 83 ASP A CA 1
ATOM 629 C C . ASP A 1 83 ? 4.676 0.406 -17.763 1.00 81.31 83 ASP A C 1
ATOM 631 O O . ASP A 1 83 ? 4.234 0.528 -16.620 1.00 81.31 83 ASP A O 1
ATOM 635 N N . ALA A 1 84 ? 4.267 -0.568 -18.577 1.00 79.75 84 ALA A N 1
ATOM 636 C CA . ALA A 1 84 ? 3.298 -1.582 -18.171 1.00 79.75 84 ALA A CA 1
ATOM 637 C C . ALA A 1 84 ? 3.817 -2.437 -17.001 1.00 79.75 84 ALA A C 1
ATOM 639 O O . ALA A 1 84 ? 3.078 -2.711 -16.057 1.00 79.75 84 ALA A O 1
ATOM 640 N N . ASN A 1 85 ? 5.099 -2.802 -17.026 1.00 84.12 85 ASN A N 1
ATOM 641 C CA . ASN A 1 85 ? 5.728 -3.599 -15.978 1.00 84.12 85 ASN A CA 1
ATOM 642 C C . ASN A 1 85 ? 5.925 -2.773 -14.702 1.00 84.12 85 ASN A C 1
ATOM 644 O O . ASN A 1 85 ? 5.653 -3.275 -13.615 1.00 84.12 85 ASN A O 1
ATOM 648 N N . ARG A 1 86 ? 6.308 -1.492 -14.823 1.00 89.00 86 ARG A N 1
ATOM 649 C CA . ARG A 1 86 ? 6.357 -0.568 -13.675 1.00 89.00 86 ARG A CA 1
ATOM 650 C C . ARG A 1 86 ? 5.004 -0.482 -12.973 1.00 89.00 86 ARG A C 1
ATOM 652 O O . ARG A 1 86 ? 4.926 -0.656 -11.762 1.00 89.00 86 ARG A O 1
ATOM 659 N N . LYS A 1 87 ? 3.926 -0.280 -13.739 1.00 86.75 87 LYS A N 1
ATOM 660 C CA . LYS A 1 87 ? 2.556 -0.243 -13.202 1.00 86.75 87 LYS A CA 1
ATOM 661 C C . LYS A 1 87 ? 2.168 -1.554 -12.519 1.00 86.75 87 LYS A C 1
ATOM 663 O O . LYS A 1 87 ? 1.557 -1.513 -11.460 1.00 86.75 87 LYS A O 1
ATOM 668 N N . ALA A 1 88 ? 2.548 -2.701 -13.082 1.00 87.94 88 ALA A N 1
ATOM 669 C CA . ALA A 1 88 ? 2.275 -4.002 -12.473 1.00 87.94 88 ALA A CA 1
ATOM 670 C C . ALA A 1 88 ? 2.981 -4.188 -11.117 1.00 87.94 88 ALA A C 1
ATOM 672 O O . ALA A 1 88 ? 2.400 -4.780 -10.213 1.00 87.94 88 ALA A O 1
ATOM 673 N N . VAL A 1 89 ? 4.200 -3.662 -10.961 1.00 91.62 89 VAL A N 1
ATOM 674 C CA . VAL A 1 89 ? 4.946 -3.694 -9.689 1.00 91.62 89 VAL A CA 1
ATOM 675 C C . VAL A 1 89 ? 4.365 -2.717 -8.663 1.00 91.62 89 VAL A C 1
ATOM 677 O O . VAL A 1 89 ? 4.276 -3.054 -7.487 1.00 91.62 89 VAL A O 1
ATOM 680 N N . LEU A 1 90 ? 3.950 -1.521 -9.090 1.00 94.25 90 LEU A N 1
ATOM 681 C CA . LEU A 1 90 ? 3.393 -0.501 -8.193 1.00 94.25 90 LEU A CA 1
ATOM 682 C C . LEU A 1 90 ? 1.959 -0.810 -7.741 1.00 94.25 90 LEU A C 1
ATOM 684 O O . LEU A 1 90 ? 1.565 -0.438 -6.638 1.00 94.25 90 LEU A O 1
ATOM 688 N N . PHE A 1 91 ? 1.184 -1.519 -8.561 1.00 93.94 91 PHE A N 1
ATOM 689 C CA . PHE A 1 91 ? -0.234 -1.766 -8.311 1.00 93.94 91 PHE A CA 1
ATOM 690 C C . PHE A 1 91 ? -0.549 -2.409 -6.943 1.00 93.94 91 PHE A C 1
ATOM 692 O O . PHE A 1 91 ? -1.432 -1.901 -6.253 1.00 93.94 91 PHE A O 1
ATOM 699 N N . PRO A 1 92 ? 0.140 -3.475 -6.485 1.00 94.38 92 PRO A N 1
ATOM 700 C CA . PRO A 1 92 ? -0.128 -4.071 -5.176 1.00 94.38 92 PRO A CA 1
ATOM 701 C C . PRO A 1 92 ? 0.145 -3.107 -4.019 1.00 94.38 92 PRO A C 1
ATOM 703 O O . PRO A 1 92 ? -0.569 -3.141 -3.021 1.00 94.38 92 PRO A O 1
ATOM 706 N N . ILE A 1 93 ? 1.153 -2.242 -4.163 1.00 96.38 93 ILE A N 1
ATOM 707 C CA . ILE A 1 93 ? 1.531 -1.241 -3.158 1.00 96.38 93 ILE A CA 1
ATOM 708 C C . ILE A 1 93 ? 0.407 -0.209 -3.028 1.00 96.38 93 ILE A C 1
ATOM 710 O O . ILE A 1 93 ? -0.092 0.051 -1.935 1.00 96.38 93 ILE A O 1
ATOM 714 N N . GLU A 1 94 ? -0.045 0.329 -4.161 1.00 95.06 94 GLU A N 1
ATOM 715 C CA . GLU A 1 94 ? -1.128 1.313 -4.206 1.00 95.06 94 GLU A CA 1
ATOM 716 C C . GLU A 1 94 ? -2.460 0.713 -3.725 1.00 95.06 94 GLU A C 1
ATOM 718 O O . GLU A 1 94 ? -3.201 1.363 -2.992 1.00 95.06 94 GLU A O 1
ATOM 723 N N . LEU A 1 95 ? -2.745 -0.550 -4.060 1.00 94.81 95 LEU A N 1
ATOM 724 C CA . LEU A 1 95 ? -3.942 -1.255 -3.597 1.00 94.81 95 LEU A CA 1
ATOM 725 C C . LEU A 1 95 ? -3.935 -1.462 -2.079 1.00 94.81 95 LEU A C 1
ATOM 727 O O . LEU A 1 95 ? -4.956 -1.239 -1.426 1.00 94.81 95 LEU A O 1
ATOM 731 N N . LEU A 1 96 ? -2.811 -1.893 -1.501 1.00 95.62 96 LEU A N 1
ATOM 732 C CA . LEU A 1 96 ? -2.723 -2.144 -0.061 1.00 95.62 96 LEU A CA 1
ATOM 733 C C . LEU A 1 96 ? -2.773 -0.853 0.760 1.00 95.62 96 LEU A C 1
ATOM 735 O O . LEU A 1 96 ? -3.3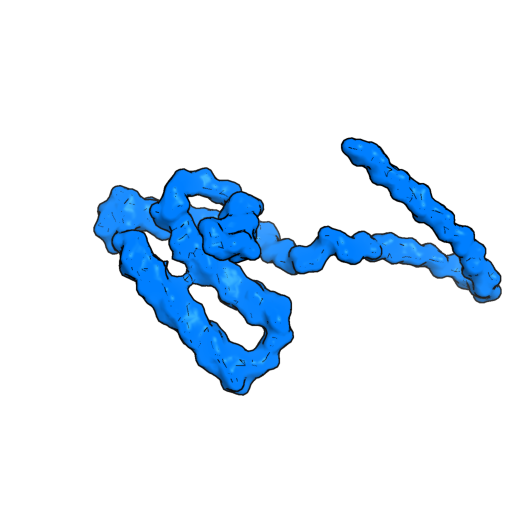31 -0.878 1.853 1.00 95.62 96 LEU A O 1
ATOM 739 N N . ALA A 1 97 ? -2.324 0.285 0.221 1.00 94.94 97 ALA A N 1
ATOM 740 C CA . ALA A 1 97 ? -2.495 1.594 0.861 1.00 94.94 97 ALA A CA 1
ATOM 741 C C . ALA A 1 97 ? -3.977 1.990 1.056 1.00 94.94 97 ALA A C 1
ATOM 743 O O . ALA A 1 97 ? -4.308 2.809 1.917 1.00 94.94 97 ALA A O 1
ATOM 744 N N . LEU A 1 98 ? -4.892 1.395 0.281 1.00 94.38 98 LEU A N 1
ATOM 745 C CA . LEU A 1 98 ? -6.338 1.595 0.412 1.00 94.38 98 LEU A CA 1
ATOM 746 C C . LEU A 1 98 ? -6.990 0.648 1.430 1.00 94.38 98 LEU A C 1
ATOM 748 O O . LEU A 1 98 ? -8.148 0.851 1.788 1.00 94.38 98 LEU A O 1
ATOM 752 N N . ALA A 1 99 ? -6.283 -0.381 1.909 1.00 90.44 99 ALA A N 1
ATOM 753 C CA . ALA A 1 99 ? -6.883 -1.470 2.681 1.00 90.44 99 ALA A CA 1
ATOM 754 C C . ALA A 1 99 ? -7.568 -1.007 3.979 1.00 90.44 99 ALA A C 1
ATOM 756 O O . ALA A 1 99 ? -8.613 -1.557 4.336 1.00 90.44 99 ALA A O 1
ATOM 757 N N . GLY A 1 100 ? -7.021 0.009 4.653 1.00 84.38 100 GLY A N 1
ATOM 758 C CA . GLY A 1 100 ? -7.623 0.613 5.848 1.00 84.38 100 GLY A CA 1
ATOM 759 C C . GLY A 1 100 ? -8.498 1.844 5.585 1.00 84.38 100 GLY A C 1
ATOM 760 O O . GLY A 1 100 ? -9.058 2.406 6.524 1.00 84.38 100 GLY A O 1
ATOM 761 N N . LYS A 1 101 ? -8.668 2.258 4.322 1.00 88.06 101 LYS A N 1
ATOM 762 C CA . LYS A 1 101 ? -9.440 3.448 3.933 1.00 88.06 101 LYS A CA 1
ATOM 763 C C . LYS A 1 101 ? -10.858 3.063 3.507 1.00 88.06 101 LYS A C 1
ATOM 765 O O . LYS A 1 101 ? -11.156 2.970 2.315 1.00 88.06 101 LYS A O 1
ATOM 770 N N . GLY A 1 102 ? -11.741 2.895 4.492 1.00 83.44 102 GLY A N 1
ATOM 771 C CA . GLY A 1 102 ? -13.176 2.658 4.288 1.00 83.44 102 GLY A CA 1
ATOM 772 C C . GLY A 1 102 ? -13.592 1.191 4.400 1.00 83.44 102 GLY A C 1
ATOM 773 O O . GLY A 1 102 ? -12.907 0.385 5.025 1.00 83.44 102 GLY A O 1
ATOM 774 N N . GLU A 1 103 ? -14.739 0.845 3.815 1.00 87.00 103 GLU A N 1
ATOM 775 C CA . GLU A 1 103 ? -15.347 -0.494 3.874 1.00 87.00 103 GLU A CA 1
ATOM 776 C C . GLU A 1 103 ? -14.700 -1.508 2.926 1.00 87.00 103 GLU A C 1
ATOM 778 O O . GLU A 1 103 ? -13.813 -1.173 2.140 1.00 87.00 103 GLU A O 1
ATOM 783 N N . ALA A 1 104 ? -15.045 -2.788 3.096 1.00 89.44 104 ALA A N 1
ATOM 784 C CA . ALA A 1 104 ? -14.450 -3.864 2.316 1.00 89.44 104 ALA A CA 1
ATOM 785 C C . ALA A 1 104 ? -14.944 -3.761 0.873 1.00 89.44 104 ALA A C 1
ATOM 787 O O . ALA A 1 104 ? -16.146 -3.737 0.612 1.00 89.44 104 ALA A O 1
ATOM 788 N N . GLU A 1 105 ? -14.008 -3.698 -0.068 1.00 91.31 105 GLU A N 1
ATOM 789 C CA . GLU A 1 105 ? -14.297 -3.448 -1.474 1.00 91.31 105 GLU A CA 1
ATOM 790 C C . GLU A 1 105 ? -13.909 -4.645 -2.345 1.00 91.31 105 GLU A C 1
ATOM 792 O O . GLU A 1 105 ? -13.006 -5.423 -2.035 1.00 91.31 105 GLU A O 1
ATOM 797 N N . THR A 1 106 ? -14.593 -4.788 -3.481 1.00 91.81 106 THR A N 1
ATOM 798 C CA . THR A 1 106 ? -14.208 -5.779 -4.494 1.00 91.81 106 THR A CA 1
ATOM 799 C C . THR A 1 106 ? -12.871 -5.411 -5.135 1.00 91.81 106 THR A C 1
ATOM 801 O O . THR A 1 106 ? -12.515 -4.234 -5.211 1.00 91.81 106 THR A O 1
ATOM 804 N N . PHE A 1 107 ? -12.176 -6.400 -5.707 1.00 91.12 107 PHE A N 1
ATOM 805 C CA . PHE A 1 107 ? -10.923 -6.160 -6.429 1.00 91.12 107 PHE A CA 1
ATOM 806 C C . PHE A 1 107 ? -11.081 -5.085 -7.512 1.00 91.12 107 PHE A C 1
ATOM 808 O O . PHE A 1 107 ? -10.270 -4.173 -7.611 1.00 91.12 107 PHE A O 1
ATOM 815 N N . ARG A 1 108 ? -12.177 -5.138 -8.279 1.00 91.00 108 ARG A N 1
ATOM 816 C CA . ARG A 1 108 ? -12.469 -4.164 -9.342 1.00 91.00 108 ARG A CA 1
ATOM 817 C C . ARG A 1 108 ? -12.654 -2.744 -8.810 1.00 91.00 108 ARG A C 1
ATOM 819 O O . ARG A 1 108 ? -12.263 -1.797 -9.486 1.00 91.00 108 ARG A O 1
ATOM 826 N N . ALA A 1 109 ? -13.257 -2.593 -7.634 1.00 91.31 109 ALA A N 1
ATOM 827 C CA . ALA A 1 109 ? -13.444 -1.288 -7.009 1.00 91.31 109 ALA A CA 1
ATOM 828 C C . ALA A 1 109 ? -12.102 -0.716 -6.525 1.00 91.31 109 ALA A C 1
ATOM 830 O O . ALA A 1 109 ? -11.751 0.399 -6.908 1.00 91.31 109 ALA A O 1
ATOM 831 N N . LEU A 1 110 ? -11.293 -1.524 -5.831 1.00 92.00 110 LEU A N 1
ATOM 832 C CA . LEU A 1 110 ? -9.939 -1.141 -5.416 1.00 92.00 110 LEU A CA 1
ATOM 833 C C . LEU A 1 110 ? -9.038 -0.813 -6.614 1.00 92.00 110 LEU A C 1
ATOM 835 O O . LEU A 1 110 ? -8.383 0.223 -6.633 1.00 92.00 110 LEU A O 1
ATOM 839 N N . ALA A 1 111 ? -9.053 -1.639 -7.660 1.00 91.50 111 ALA A N 1
ATOM 840 C CA . ALA A 1 111 ? -8.272 -1.398 -8.869 1.00 91.50 111 ALA A CA 1
ATOM 841 C C . ALA A 1 111 ? -8.673 -0.090 -9.567 1.00 91.50 111 ALA A C 1
ATOM 843 O O . ALA A 1 111 ? -7.824 0.633 -10.085 1.00 91.50 111 ALA A O 1
ATOM 844 N N . ARG A 1 112 ? -9.969 0.245 -9.553 1.00 91.06 112 ARG A N 1
ATOM 845 C CA . ARG A 1 112 ? -10.465 1.518 -10.083 1.00 91.06 112 ARG A CA 1
ATOM 846 C C . ARG A 1 112 ? -9.979 2.703 -9.254 1.00 91.06 112 ARG A C 1
ATOM 848 O O . ARG A 1 112 ? -9.597 3.709 -9.838 1.00 91.06 112 ARG A O 1
ATOM 855 N N . ARG A 1 113 ? -9.988 2.587 -7.928 1.00 91.94 113 ARG A N 1
ATOM 856 C CA . ARG A 1 113 ? -9.467 3.613 -7.016 1.00 91.94 113 ARG A CA 1
ATOM 857 C C . ARG A 1 113 ? -7.986 3.884 -7.255 1.00 91.94 113 ARG A C 1
ATOM 859 O O . ARG A 1 113 ? -7.602 5.033 -7.438 1.00 91.94 113 ARG A O 1
ATOM 866 N N . VAL A 1 114 ? -7.193 2.822 -7.391 1.00 90.75 114 VAL A N 1
ATOM 867 C CA . VAL A 1 114 ? -5.775 2.901 -7.770 1.00 90.75 114 VAL A CA 1
ATOM 868 C C . VAL A 1 114 ? -5.601 3.614 -9.115 1.00 90.75 114 VAL A C 1
ATOM 870 O O . VAL A 1 114 ? -4.843 4.572 -9.215 1.00 90.75 114 VAL A O 1
ATOM 873 N N . ALA A 1 115 ? -6.369 3.227 -10.138 1.00 86.56 115 ALA A N 1
ATOM 874 C CA . ALA A 1 115 ? -6.291 3.851 -11.461 1.00 86.56 115 ALA A CA 1
ATOM 875 C C . ALA A 1 115 ? -6.681 5.344 -11.479 1.00 86.56 115 ALA A C 1
ATOM 877 O O . ALA A 1 115 ? -6.263 6.067 -12.383 1.00 86.56 115 ALA A O 1
ATOM 878 N N . LEU A 1 116 ? -7.493 5.794 -10.517 1.00 88.00 116 LEU A N 1
ATOM 879 C CA . LEU A 1 116 ? -7.932 7.186 -10.374 1.00 88.00 116 LEU A CA 1
ATOM 880 C C . LEU A 1 116 ? -7.092 7.993 -9.372 1.00 88.00 116 LEU A C 1
ATOM 882 O O . LEU A 1 116 ? -7.191 9.218 -9.372 1.00 88.00 116 LEU A O 1
ATOM 886 N N . GLY A 1 117 ? -6.286 7.336 -8.533 1.00 82.75 117 GLY A N 1
ATOM 887 C CA . GLY A 1 117 ? -5.555 7.973 -7.436 1.00 82.75 117 GLY A CA 1
ATOM 888 C C . GLY A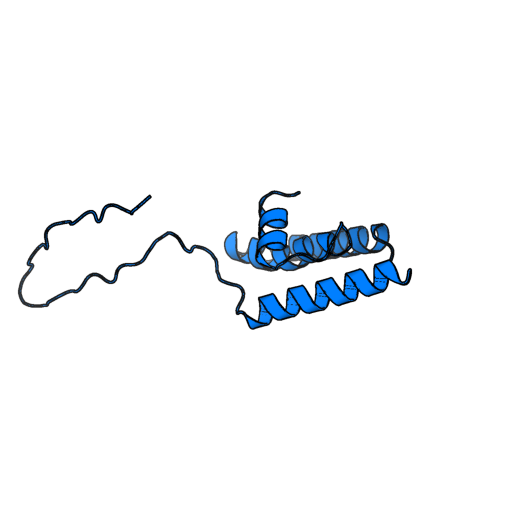 1 117 ? -6.457 8.489 -6.305 1.00 82.75 117 GLY A C 1
ATOM 889 O O . GLY A 1 117 ? -6.159 9.538 -5.737 1.00 82.75 117 GLY A O 1
ATOM 890 N N . THR A 1 118 ? -7.567 7.795 -6.010 1.00 63.50 118 THR A N 1
ATOM 891 C CA . THR A 1 118 ? -8.625 8.219 -5.057 1.00 63.50 118 THR A CA 1
ATOM 892 C C . THR A 1 118 ? -8.903 7.207 -3.948 1.00 63.50 118 THR A C 1
ATOM 894 O O . THR A 1 118 ? -9.156 6.030 -4.289 1.00 63.50 118 THR A O 1
#

Sequence (118 aa):
MPRRKVTYPAVVAKGTVTIPMMHSESDTMNTANPQLEGLYLALSALVRQMITRGVLSQEDLDAAMAQAREQAEVDFRSSPLPDANRKAVLFPIELLALAGKGEAETFRALARRVALGT

Foldseek 3Di:
DDDDDDDDDDDDDPDDPDDPDDDDPPPPDPPPPVVVQVVLLVLLQVLQVCCVVVVAPLVNLLVVLVVQLVVLVVVCVVPPDPPSVSCVSNLSSQLSNCSNPDDRDHSVVSSVCSVVVD

Secondary structure (DSSP, 8-state):
-PPP-PPPPP---TT---------TT-------HHHHHHHHHHHHHHHHHHHTTSS-HHHHHHHHHHHHHHHHHHHHHS---HHHHHHHHHHHHHHHTTTSSS---HHHHHHHHHHT-

pLDDT: mean 78.91, std 21.7, range [36.66, 98.06]